Protein AF-A0AAT9HWP4-F1 (afdb_monomer_lite)

Organism: NCBI:txid3074435

Sequence (97 aa):
MLPLPDGTSGAAARTAGAARATGRWLHFVSAKDGLPPGSTRTVAERLTELPDTVDVLLLDHLRSTWRGTGPPSADGPCSPARAAPNSPSPTAPTCCA

Structure (mmCIF, N/CA/C/O backbone):
data_AF-A0AAT9HWP4-F1
#
_entry.id   AF-A0AAT9HWP4-F1
#
loop_
_atom_site.group_PDB
_atom_site.id
_atom_site.type_symbol
_atom_site.label_atom_id
_atom_site.label_alt_id
_atom_site.label_comp_id
_atom_site.label_asym_id
_atom_site.label_entity_id
_atom_site.label_seq_id
_atom_site.pdbx_PDB_ins_code
_atom_site.Cartn_x
_atom_site.Cartn_y
_atom_site.Cartn_z
_atom_site.occupancy
_atom_site.B_iso_or_equiv
_atom_site.auth_seq_id
_atom_site.auth_comp_id
_atom_site.auth_asym_id
_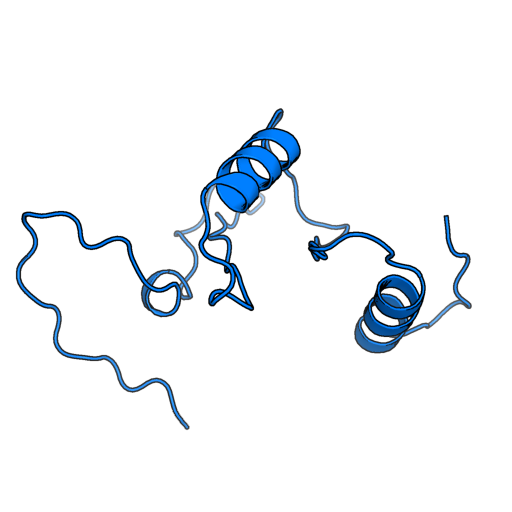atom_site.auth_atom_id
_atom_site.pdbx_PDB_model_num
ATOM 1 N N . MET A 1 1 ? 6.097 -14.913 -2.799 1.00 67.56 1 MET A N 1
ATOM 2 C CA . MET A 1 1 ? 6.455 -14.225 -4.057 1.00 67.56 1 MET A CA 1
ATOM 3 C C . MET A 1 1 ? 5.542 -14.753 -5.157 1.00 67.56 1 MET A C 1
ATOM 5 O O . MET A 1 1 ? 5.297 -15.953 -5.157 1.00 67.56 1 MET A O 1
ATOM 9 N N . LEU A 1 2 ? 4.989 -13.890 -6.015 1.00 82.06 2 LEU A N 1
ATOM 10 C CA . LEU A 1 2 ? 4.152 -14.292 -7.152 1.00 82.06 2 LEU A CA 1
ATOM 11 C C . LEU A 1 2 ? 4.986 -14.145 -8.434 1.00 82.06 2 LEU A C 1
ATOM 13 O O . LEU A 1 2 ? 5.328 -13.011 -8.767 1.00 82.06 2 LEU A O 1
ATOM 17 N N . PRO A 1 3 ? 5.366 -15.239 -9.114 1.00 88.50 3 PRO A N 1
ATOM 18 C CA . PRO A 1 3 ? 6.045 -15.136 -10.399 1.00 88.50 3 PRO A CA 1
ATOM 19 C C . PRO A 1 3 ? 5.079 -14.569 -11.442 1.00 88.50 3 PRO A C 1
ATOM 21 O O . PRO A 1 3 ? 3.917 -14.972 -11.505 1.00 88.50 3 PRO A O 1
ATOM 24 N N . LEU A 1 4 ? 5.566 -13.630 -12.246 1.00 89.12 4 LEU A N 1
ATOM 25 C CA . LEU A 1 4 ? 4.820 -13.024 -13.343 1.00 89.12 4 LEU A CA 1
ATOM 26 C C . LEU A 1 4 ? 5.578 -13.282 -14.650 1.00 89.12 4 LEU A C 1
ATOM 28 O O . LEU A 1 4 ? 6.809 -13.228 -14.630 1.00 89.12 4 LEU A O 1
ATOM 32 N N . PRO A 1 5 ? 4.882 -13.559 -15.766 1.00 92.00 5 PRO A N 1
ATOM 33 C CA . PRO A 1 5 ? 5.519 -13.671 -17.073 1.00 92.00 5 PRO A CA 1
ATOM 34 C C . PRO A 1 5 ? 6.283 -12.399 -17.454 1.00 92.00 5 PRO A C 1
ATOM 36 O O . PRO A 1 5 ? 5.876 -11.287 -17.093 1.00 92.00 5 PRO A O 1
ATOM 39 N N . ASP A 1 6 ? 7.349 -12.551 -18.236 1.00 92.19 6 ASP A N 1
ATOM 40 C CA . ASP A 1 6 ? 8.077 -11.409 -18.785 1.00 92.19 6 ASP A CA 1
ATOM 41 C C . ASP A 1 6 ? 7.150 -10.514 -19.619 1.00 92.19 6 ASP A C 1
ATOM 43 O O . ASP A 1 6 ? 6.246 -10.980 -20.314 1.00 92.19 6 ASP A O 1
ATOM 47 N N . GLY A 1 7 ? 7.350 -9.199 -19.519 1.00 90.44 7 GLY A N 1
ATOM 48 C CA . GLY A 1 7 ? 6.501 -8.214 -20.193 1.00 90.44 7 GLY A CA 1
ATOM 49 C C . GLY A 1 7 ? 5.152 -7.948 -19.512 1.00 90.44 7 GLY A C 1
ATOM 50 O O . GLY A 1 7 ? 4.368 -7.150 -20.026 1.00 90.44 7 GLY A O 1
ATOM 51 N N . THR A 1 8 ? 4.877 -8.549 -18.346 1.00 91.94 8 THR A N 1
ATOM 52 C CA . THR A 1 8 ? 3.684 -8.210 -17.553 1.00 91.94 8 THR A CA 1
ATOM 53 C C . THR A 1 8 ? 3.671 -6.716 -17.228 1.00 91.94 8 THR A C 1
ATOM 55 O O . THR A 1 8 ? 4.613 -6.173 -16.647 1.00 91.94 8 THR A O 1
ATOM 58 N N . SER A 1 9 ? 2.581 -6.037 -17.590 1.00 93.81 9 SER A N 1
ATOM 59 C CA . SER A 1 9 ? 2.434 -4.606 -17.332 1.00 93.81 9 SER A CA 1
ATOM 60 C C . SER A 1 9 ? 2.338 -4.313 -15.833 1.00 93.81 9 SER A C 1
ATOM 62 O O . SER A 1 9 ? 1.870 -5.135 -15.043 1.00 93.81 9 SER A O 1
ATOM 64 N N . GLY A 1 10 ? 2.714 -3.097 -15.426 1.00 90.81 10 GLY A N 1
ATOM 65 C CA . GLY A 1 10 ? 2.595 -2.682 -14.025 1.00 90.81 10 GLY A CA 1
ATOM 66 C C . GLY A 1 10 ? 1.157 -2.760 -13.496 1.00 90.81 10 GLY A C 1
ATOM 67 O O . GLY A 1 10 ? 0.952 -3.115 -12.340 1.00 90.81 10 GLY A O 1
ATOM 68 N N . ALA A 1 11 ? 0.156 -2.487 -14.338 1.00 93.12 11 ALA A N 1
ATOM 69 C CA . ALA A 1 11 ? -1.250 -2.631 -13.965 1.00 93.12 11 ALA A CA 1
ATOM 70 C C . ALA A 1 11 ? -1.615 -4.099 -13.702 1.00 93.12 11 ALA A C 1
ATOM 72 O O . ALA A 1 11 ? -2.138 -4.411 -12.636 1.00 93.12 11 ALA A O 1
ATOM 73 N N . ALA A 1 12 ? -1.255 -5.005 -14.617 1.00 94.50 12 ALA A N 1
ATOM 74 C CA . ALA A 1 12 ? -1.511 -6.434 -14.456 1.00 94.50 12 ALA A CA 1
ATOM 75 C C . ALA A 1 12 ? -0.793 -7.010 -13.224 1.00 94.50 12 ALA A C 1
ATOM 77 O O . ALA A 1 12 ? -1.386 -7.772 -12.462 1.00 94.50 12 ALA A O 1
ATOM 78 N N . ALA A 1 13 ? 0.448 -6.582 -12.973 1.00 93.62 13 ALA A N 1
ATOM 79 C CA . ALA A 1 13 ? 1.199 -6.966 -11.782 1.00 93.62 13 ALA A CA 1
ATOM 80 C C . ALA A 1 13 ? 0.501 -6.517 -10.485 1.00 93.62 13 ALA A C 1
ATOM 82 O O . ALA A 1 13 ? 0.388 -7.300 -9.541 1.00 93.62 13 ALA A O 1
ATOM 83 N N . ARG A 1 14 ? -0.017 -5.278 -10.441 1.00 93.75 14 ARG A N 1
ATOM 84 C CA . ARG A 1 14 ? -0.779 -4.761 -9.292 1.00 93.75 14 ARG A CA 1
ATOM 85 C C . ARG A 1 14 ? -2.080 -5.529 -9.083 1.00 93.75 14 ARG A C 1
ATOM 87 O O . ARG A 1 14 ? -2.362 -5.901 -7.950 1.00 93.75 14 ARG A O 1
ATOM 94 N N . THR A 1 15 ? -2.835 -5.810 -10.145 1.00 95.25 15 THR A N 1
ATOM 95 C CA . THR A 1 15 ? -4.076 -6.598 -10.064 1.00 95.25 15 THR A CA 1
ATOM 96 C C . THR A 1 15 ?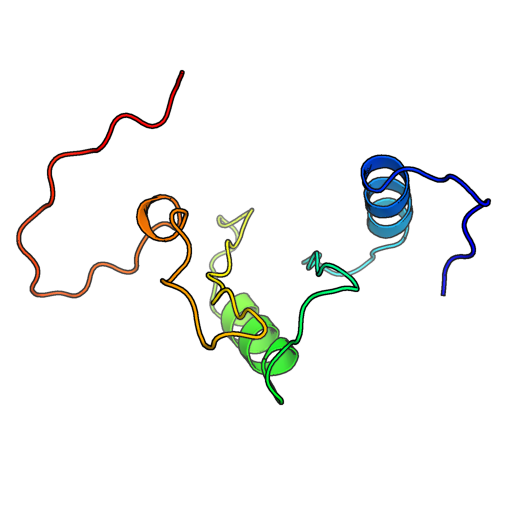 -3.810 -8.009 -9.543 1.00 95.25 15 THR A C 1
ATOM 98 O O . THR A 1 15 ? -4.507 -8.472 -8.643 1.00 95.25 15 THR A O 1
ATOM 101 N N . ALA A 1 16 ? -2.769 -8.675 -10.046 1.00 95.06 16 ALA A N 1
ATOM 102 C CA . ALA A 1 16 ? -2.396 -10.014 -9.600 1.00 95.06 16 ALA A CA 1
ATOM 103 C C . ALA A 1 16 ? -1.937 -10.032 -8.129 1.00 95.06 16 ALA A C 1
ATOM 105 O O . ALA A 1 16 ? -2.281 -10.943 -7.376 1.00 95.06 16 ALA A O 1
ATOM 106 N N . GLY A 1 17 ? -1.204 -8.999 -7.697 1.00 92.75 17 GLY A N 1
ATOM 107 C CA . GLY A 1 17 ? -0.842 -8.806 -6.293 1.00 92.75 17 GLY A CA 1
ATOM 108 C C . GLY A 1 17 ? -2.060 -8.562 -5.398 1.00 92.75 17 GLY A C 1
ATOM 109 O O . GLY A 1 17 ? -2.181 -9.194 -4.350 1.00 92.75 17 GLY A O 1
ATOM 110 N N . ALA A 1 18 ? -2.987 -7.707 -5.837 1.00 93.94 18 ALA A N 1
ATOM 111 C CA . ALA A 1 18 ? -4.213 -7.390 -5.109 1.00 93.94 18 ALA A CA 1
ATOM 112 C C . ALA A 1 18 ? -5.107 -8.621 -4.917 1.00 93.94 18 ALA A C 1
ATOM 114 O O . ALA A 1 18 ? -5.589 -8.851 -3.814 1.00 93.94 18 ALA A O 1
ATOM 115 N N . ALA A 1 19 ? -5.243 -9.467 -5.942 1.00 95.06 19 ALA A N 1
ATOM 116 C CA . ALA A 1 19 ? -6.012 -10.710 -5.860 1.00 95.06 19 ALA A CA 1
ATOM 117 C C . ALA A 1 19 ? -5.469 -11.708 -4.817 1.00 95.06 19 ALA A C 1
ATOM 119 O O . ALA A 1 19 ? -6.198 -12.586 -4.362 1.00 95.06 19 ALA A O 1
ATOM 120 N N . ARG A 1 20 ? -4.189 -11.596 -4.437 1.00 93.00 20 ARG A N 1
ATOM 121 C CA . ARG A 1 20 ? -3.555 -12.456 -3.426 1.00 93.00 20 ARG A CA 1
ATOM 122 C C . ARG A 1 20 ? -3.513 -11.820 -2.032 1.00 93.00 20 ARG A C 1
ATOM 124 O O . ARG A 1 20 ? -3.186 -12.509 -1.067 1.00 93.00 20 ARG A O 1
ATOM 131 N N . ALA A 1 21 ? -3.789 -10.526 -1.914 1.00 94.38 21 ALA A N 1
ATOM 132 C CA . ALA A 1 21 ? -3.737 -9.825 -0.641 1.00 94.38 21 ALA A CA 1
ATOM 133 C C . ALA A 1 21 ? -4.901 -10.255 0.263 1.00 94.38 21 ALA A C 1
ATOM 135 O O . ALA A 1 21 ? -6.050 -10.288 -0.158 1.00 94.38 21 ALA A O 1
ATOM 136 N N . THR A 1 22 ? -4.595 -10.578 1.519 1.00 94.88 22 THR A N 1
ATOM 137 C CA . THR A 1 22 ? -5.584 -11.032 2.516 1.00 94.88 22 THR A CA 1
ATOM 138 C C . THR A 1 22 ? -5.722 -10.065 3.691 1.00 94.88 22 THR A C 1
ATOM 140 O O . THR A 1 22 ? -6.495 -10.314 4.611 1.00 94.88 22 THR A O 1
ATOM 143 N N . GLY A 1 23 ? -4.921 -8.997 3.715 1.00 92.12 23 GLY A N 1
ATOM 144 C CA . GLY A 1 23 ? -4.975 -7.983 4.762 1.00 92.12 23 GLY A CA 1
ATOM 145 C C . GLY A 1 23 ? -6.167 -7.048 4.579 1.00 92.12 23 GLY A C 1
ATOM 146 O O . GLY A 1 23 ? -6.637 -6.849 3.464 1.00 92.12 23 GLY A O 1
ATOM 147 N N . ARG A 1 24 ? -6.605 -6.416 5.675 1.00 92.75 24 ARG A N 1
ATOM 148 C CA . ARG A 1 24 ? -7.611 -5.336 5.639 1.00 92.75 24 ARG A CA 1
ATOM 149 C C . ARG A 1 24 ? -7.167 -4.159 4.762 1.00 92.75 24 ARG A C 1
ATOM 151 O O . ARG A 1 24 ? -7.998 -3.487 4.172 1.00 92.75 24 ARG A O 1
ATOM 158 N N . TRP A 1 25 ? -5.857 -3.940 4.672 1.00 94.12 25 TRP A N 1
ATOM 159 C CA . TRP A 1 25 ? -5.241 -2.874 3.892 1.00 94.12 25 TRP A CA 1
ATOM 160 C C . TRP A 1 25 ? -4.232 -3.444 2.898 1.00 94.12 25 TRP A C 1
ATOM 162 O O . TRP A 1 25 ? -3.504 -4.390 3.214 1.00 94.12 25 TRP A O 1
ATOM 172 N N . LEU A 1 26 ? -4.150 -2.826 1.718 1.00 94.69 26 LEU A N 1
ATOM 173 C CA . LEU A 1 26 ? -3.177 -3.143 0.675 1.00 94.69 26 LEU A CA 1
ATOM 174 C C . LEU A 1 26 ? -2.330 -1.906 0.364 1.00 94.69 26 LEU A C 1
ATOM 176 O O . LEU A 1 26 ? -2.849 -0.885 -0.077 1.00 94.69 26 LEU A O 1
ATOM 180 N N . HIS A 1 27 ? -1.017 -2.008 0.576 1.00 93.38 27 HIS A N 1
ATOM 181 C CA . HIS A 1 27 ? -0.065 -0.931 0.304 1.00 93.38 27 HIS A CA 1
ATOM 182 C C . HIS A 1 27 ? 0.663 -1.184 -1.022 1.00 93.38 27 HIS A C 1
ATOM 184 O O . HIS A 1 27 ? 1.350 -2.195 -1.179 1.00 93.38 27 HIS A O 1
ATOM 190 N N . PHE A 1 28 ? 0.525 -0.258 -1.972 1.00 92.25 28 PHE A N 1
ATOM 191 C CA . PHE A 1 28 ? 1.252 -0.291 -3.239 1.00 92.25 28 PHE A CA 1
ATOM 192 C C . PHE A 1 28 ? 2.550 0.510 -3.136 1.00 92.25 28 PHE A C 1
ATOM 194 O O . PHE A 1 28 ? 2.518 1.705 -2.866 1.00 92.25 28 PHE A O 1
ATOM 201 N N . VAL A 1 29 ? 3.680 -0.144 -3.412 1.00 91.06 29 VAL A N 1
ATOM 202 C CA . VAL A 1 29 ? 5.013 0.475 -3.421 1.00 91.06 29 VAL A CA 1
ATOM 203 C C . VAL A 1 29 ? 5.691 0.142 -4.744 1.00 91.06 29 VAL A C 1
ATOM 205 O O . VAL A 1 29 ? 5.696 -1.015 -5.172 1.00 91.06 29 VAL A O 1
ATOM 208 N N . SER A 1 30 ? 6.247 1.147 -5.419 1.00 88.75 30 SER A N 1
ATOM 209 C CA . SER A 1 30 ? 7.055 0.916 -6.617 1.00 88.75 30 SER A CA 1
ATOM 210 C C . SER A 1 30 ? 8.351 0.206 -6.237 1.00 88.75 30 SER A C 1
ATOM 212 O O . SER A 1 30 ? 9.030 0.604 -5.296 1.00 88.75 30 SER A O 1
ATOM 214 N N . ALA A 1 31 ? 8.765 -0.788 -7.023 1.00 86.56 31 ALA A N 1
ATOM 215 C CA . ALA A 1 31 ? 10.042 -1.476 -6.813 1.00 86.56 31 ALA A CA 1
ATOM 216 C C . ALA A 1 31 ? 11.273 -0.560 -6.977 1.00 86.56 31 ALA A C 1
ATOM 218 O O . ALA A 1 31 ? 12.381 -0.950 -6.621 1.00 86.56 31 ALA A O 1
ATOM 219 N N . LYS A 1 32 ? 11.088 0.635 -7.550 1.00 86.62 32 LYS A N 1
ATOM 220 C CA . LYS A 1 32 ? 12.142 1.641 -7.722 1.00 86.62 32 LYS A CA 1
ATOM 221 C C . LYS A 1 32 ? 12.207 2.643 -6.568 1.00 86.62 32 LYS A C 1
ATOM 223 O O . LYS A 1 32 ? 13.160 3.416 -6.522 1.00 86.62 32 LYS A O 1
ATOM 228 N N . ASP A 1 33 ? 11.223 2.637 -5.671 1.00 88.12 33 ASP A N 1
ATOM 229 C CA . ASP A 1 33 ? 11.142 3.614 -4.591 1.00 88.12 33 ASP A CA 1
ATOM 230 C C . ASP A 1 33 ? 11.831 3.087 -3.332 1.00 88.12 33 ASP A C 1
ATOM 232 O O . ASP A 1 33 ? 11.734 1.911 -2.973 1.00 88.12 33 ASP A O 1
ATOM 236 N N . GLY A 1 34 ? 12.534 3.988 -2.650 1.00 88.25 34 GLY A N 1
ATOM 237 C CA . GLY A 1 34 ? 13.134 3.718 -1.352 1.00 88.25 34 GLY A CA 1
ATOM 238 C C . GLY A 1 34 ? 12.161 4.049 -0.229 1.00 88.25 34 GLY A C 1
ATOM 239 O O . GLY A 1 34 ? 11.642 5.161 -0.159 1.00 88.25 34 GLY A O 1
ATOM 240 N N . LEU A 1 35 ? 11.962 3.104 0.686 1.00 89.56 35 LEU A N 1
ATOM 241 C CA . LEU A 1 35 ? 11.222 3.330 1.919 1.00 89.56 35 LEU A CA 1
ATOM 242 C C . LEU A 1 35 ? 12.196 3.582 3.078 1.00 89.56 35 LEU A C 1
ATOM 244 O O . LEU A 1 35 ? 13.079 2.751 3.312 1.00 89.56 35 LEU A O 1
ATOM 248 N N . PRO A 1 36 ? 12.049 4.687 3.836 1.00 88.12 36 PRO A N 1
ATOM 249 C CA . PRO A 1 36 ? 12.840 4.902 5.039 1.00 88.12 36 PRO A CA 1
ATOM 250 C C . PRO A 1 36 ? 12.671 3.744 6.035 1.00 88.12 36 PRO A C 1
ATOM 252 O O . PRO A 1 36 ? 11.579 3.162 6.115 1.00 88.12 36 PRO A O 1
ATOM 255 N N . PRO A 1 37 ? 13.701 3.415 6.831 1.00 92.50 37 PRO A N 1
ATOM 256 C CA . PRO A 1 37 ? 13.581 2.412 7.883 1.00 92.50 37 PRO A CA 1
ATOM 257 C C . PRO A 1 37 ? 12.393 2.705 8.807 1.00 92.50 37 PRO A C 1
ATOM 259 O O . PRO A 1 37 ? 12.178 3.842 9.217 1.00 92.50 37 PRO A O 1
ATOM 262 N N . GLY A 1 38 ? 11.599 1.679 9.118 1.00 92.44 38 GLY A N 1
ATOM 263 C CA . GLY A 1 38 ? 10.425 1.805 9.989 1.00 92.44 38 GLY A CA 1
ATOM 264 C C . GLY A 1 38 ? 9.159 2.356 9.322 1.00 92.44 38 GLY A C 1
ATOM 265 O O . GLY A 1 38 ? 8.089 2.225 9.906 1.00 92.44 38 GLY A O 1
ATOM 266 N N . SER A 1 39 ? 9.227 2.872 8.092 1.00 90.81 39 SER A N 1
ATOM 267 C CA . SER A 1 39 ? 8.067 3.448 7.385 1.00 90.81 39 SER A CA 1
ATOM 268 C C . SER A 1 39 ? 6.862 2.504 7.307 1.00 90.81 39 SER A C 1
ATOM 270 O O . SER A 1 39 ? 5.758 2.897 7.669 1.00 90.81 39 SER A O 1
ATOM 272 N N . THR A 1 40 ? 7.059 1.240 6.922 1.00 91.44 40 THR A N 1
ATOM 273 C CA . THR A 1 40 ? 5.972 0.246 6.857 1.00 91.44 40 THR A CA 1
ATOM 274 C C . THR A 1 40 ? 5.302 0.036 8.213 1.00 91.44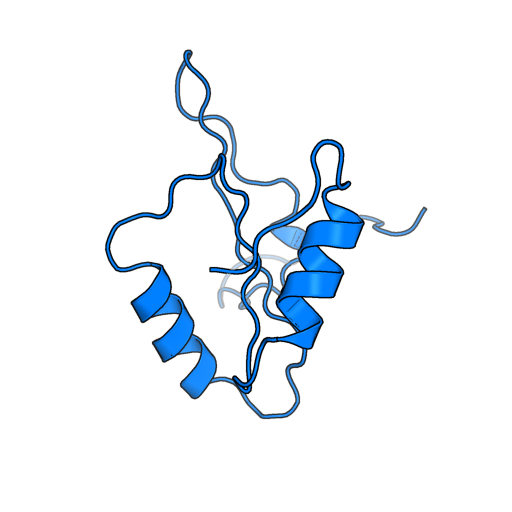 40 THR A C 1
ATOM 276 O O . THR A 1 40 ? 4.083 -0.101 8.283 1.00 91.44 40 THR A O 1
ATOM 279 N N . ARG A 1 41 ? 6.087 0.043 9.299 1.00 93.19 41 ARG A N 1
ATOM 280 C CA . ARG A 1 41 ? 5.564 -0.076 10.663 1.00 93.19 41 ARG A CA 1
ATOM 281 C C . ARG A 1 41 ? 4.757 1.161 11.036 1.00 93.19 41 ARG A C 1
ATOM 283 O O . ARG A 1 41 ? 3.632 1.017 11.496 1.00 93.19 41 ARG A O 1
ATOM 290 N N . THR A 1 42 ? 5.299 2.350 10.785 1.00 94.19 42 THR A N 1
ATOM 291 C CA . THR A 1 42 ? 4.599 3.611 11.040 1.00 94.19 42 THR A CA 1
ATOM 292 C C . THR A 1 42 ? 3.274 3.662 10.287 1.00 94.19 42 THR A C 1
ATOM 294 O O . THR A 1 42 ? 2.256 3.979 10.885 1.00 94.19 42 THR A O 1
ATOM 297 N N . VAL A 1 43 ? 3.240 3.287 9.004 1.00 93.50 43 VAL A N 1
ATOM 298 C CA . VAL A 1 43 ? 1.988 3.227 8.233 1.00 93.50 43 VAL A CA 1
ATOM 299 C C . VAL A 1 43 ? 1.003 2.247 8.871 1.00 93.50 43 VAL A C 1
ATOM 301 O O . VAL A 1 43 ? -0.148 2.613 9.082 1.00 93.50 43 VAL A O 1
ATOM 304 N N . ALA A 1 44 ? 1.442 1.039 9.232 1.00 93.62 44 ALA A N 1
ATOM 305 C CA . ALA A 1 44 ? 0.574 0.051 9.872 1.00 93.62 44 ALA A CA 1
ATOM 306 C C . ALA A 1 44 ? -0.015 0.556 11.198 1.00 93.62 44 ALA A C 1
ATOM 308 O O . ALA A 1 44 ? -1.212 0.401 11.419 1.00 93.62 44 ALA A O 1
ATOM 309 N N . GLU A 1 45 ? 0.793 1.198 12.045 1.00 95.06 45 GLU A N 1
ATOM 310 C CA . GLU A 1 45 ? 0.333 1.803 13.301 1.00 95.06 45 GLU A CA 1
ATOM 311 C C . GLU A 1 45 ? -0.715 2.891 13.023 1.00 95.06 45 GLU A C 1
ATOM 313 O O . GLU A 1 45 ? -1.804 2.851 13.591 1.00 95.06 45 GLU A O 1
ATOM 318 N N . ARG A 1 46 ? -0.476 3.788 12.058 1.00 93.44 46 ARG A N 1
ATOM 319 C CA . ARG A 1 46 ? -1.457 4.824 11.689 1.00 93.44 46 ARG A CA 1
ATOM 320 C C . ARG A 1 46 ? -2.763 4.248 11.151 1.00 93.44 46 ARG A C 1
ATOM 322 O O . ARG A 1 46 ? -3.819 4.775 11.474 1.00 93.44 46 ARG A O 1
ATOM 329 N N . LEU A 1 47 ? -2.716 3.158 10.385 1.00 94.62 47 LEU A N 1
ATOM 330 C CA . LEU A 1 47 ? -3.916 2.483 9.879 1.00 94.62 47 LEU A CA 1
ATOM 331 C C . LEU A 1 47 ? -4.796 1.893 10.997 1.00 94.62 47 LEU A C 1
ATOM 333 O O . LEU A 1 47 ? -5.991 1.700 10.775 1.00 94.62 47 LEU A O 1
ATOM 337 N N . THR A 1 48 ? -4.244 1.610 12.185 1.00 93.06 48 THR A N 1
ATOM 338 C CA . THR A 1 48 ? -5.045 1.151 13.340 1.00 93.06 48 THR A CA 1
ATOM 339 C C . THR A 1 48 ? -5.850 2.266 14.000 1.00 93.06 48 THR A C 1
ATOM 341 O O . THR A 1 48 ? -6.863 1.992 14.635 1.00 93.06 48 THR A O 1
ATOM 344 N N . GLU A 1 49 ? -5.426 3.515 13.820 1.00 94.38 49 GLU A N 1
ATOM 345 C CA . GLU A 1 49 ? -6.085 4.699 14.376 1.00 94.38 49 GLU A CA 1
ATOM 346 C C . GLU A 1 49 ? -7.170 5.258 13.440 1.00 94.38 49 GLU A C 1
ATOM 348 O O . GLU A 1 49 ? -7.934 6.138 13.838 1.00 94.38 49 GLU A O 1
ATOM 353 N N . LEU A 1 50 ? -7.233 4.787 12.188 1.00 93.19 50 LEU A N 1
ATOM 354 C CA . LEU A 1 50 ? -8.199 5.276 11.207 1.00 93.19 50 LEU A CA 1
ATOM 355 C C . LEU A 1 50 ? -9.593 4.674 11.435 1.00 93.19 50 LEU A C 1
ATOM 357 O O . LEU A 1 50 ? -9.705 3.465 11.664 1.00 93.19 50 LEU A O 1
ATOM 361 N N . PRO A 1 51 ? -10.662 5.482 11.301 1.00 91.69 51 PRO A N 1
ATOM 362 C CA . PRO A 1 51 ? -12.022 4.967 11.346 1.00 91.69 51 PRO A CA 1
ATOM 363 C C . PRO A 1 51 ? -12.300 4.064 10.137 1.00 91.69 51 PRO A C 1
ATOM 365 O O . PRO A 1 51 ? -11.704 4.226 9.072 1.00 91.69 51 PRO A O 1
ATOM 368 N N . ASP A 1 52 ? -13.259 3.148 10.282 1.00 90.31 52 ASP A N 1
ATOM 369 C CA . ASP A 1 52 ? -13.665 2.209 9.222 1.00 90.31 52 ASP A CA 1
ATOM 370 C C . ASP A 1 52 ? -14.249 2.885 7.970 1.00 90.31 52 ASP A C 1
ATOM 372 O O . ASP A 1 52 ? -14.433 2.233 6.951 1.00 90.31 52 ASP A O 1
ATOM 376 N N . THR A 1 53 ? -14.532 4.187 8.030 1.00 93.75 53 THR A N 1
ATOM 377 C CA . THR A 1 53 ? -15.030 4.984 6.901 1.00 93.75 53 THR A CA 1
ATOM 378 C C . THR A 1 53 ? -13.936 5.421 5.930 1.00 93.75 53 THR A C 1
ATOM 380 O O . THR A 1 53 ? -14.239 6.080 4.940 1.00 93.75 53 THR A O 1
ATOM 383 N N . VAL A 1 54 ? -12.661 5.174 6.242 1.00 92.75 54 VAL A N 1
ATOM 384 C CA . VAL A 1 54 ? -11.555 5.501 5.338 1.00 92.75 54 VAL A CA 1
ATOM 385 C C . VAL A 1 54 ? -11.271 4.295 4.459 1.00 92.75 54 VAL A C 1
ATOM 387 O O . VAL A 1 54 ? -10.881 3.248 4.960 1.00 92.75 54 VAL A O 1
ATOM 390 N N . ASP A 1 55 ? -11.395 4.471 3.147 1.00 91.62 55 ASP A N 1
ATOM 391 C CA . ASP A 1 55 ? -11.100 3.407 2.180 1.00 91.62 55 ASP A CA 1
ATOM 392 C C . ASP A 1 55 ? -9.682 3.509 1.603 1.00 91.62 55 ASP A C 1
ATOM 394 O O . ASP A 1 55 ? -9.073 2.511 1.217 1.00 91.62 55 ASP A O 1
ATOM 398 N N . VAL A 1 56 ? -9.134 4.727 1.526 1.00 92.44 56 VAL A N 1
ATOM 399 C CA . VAL A 1 56 ? -7.866 5.008 0.840 1.00 92.44 56 VAL A CA 1
ATOM 400 C C . VAL A 1 56 ? -7.004 5.950 1.673 1.00 92.44 56 VAL A C 1
ATOM 402 O O . VAL A 1 56 ? -7.443 7.027 2.073 1.00 92.44 56 VAL A O 1
ATOM 405 N N . LEU A 1 57 ? -5.745 5.561 1.884 1.00 91.38 57 LEU A N 1
ATOM 406 C CA . LEU A 1 57 ? -4.707 6.400 2.478 1.00 91.38 57 LEU A CA 1
ATOM 407 C C . LEU A 1 57 ? -3.666 6.755 1.411 1.00 91.38 57 LEU A C 1
ATOM 409 O O . LEU A 1 57 ? -2.998 5.868 0.879 1.00 91.38 57 LEU A O 1
ATOM 413 N N . LEU A 1 58 ? -3.502 8.049 1.132 1.00 90.31 58 LEU A N 1
ATOM 414 C CA . LEU A 1 58 ? -2.465 8.551 0.233 1.00 90.31 58 LEU A CA 1
ATOM 415 C C . LEU A 1 58 ? -1.220 8.951 1.032 1.00 90.31 58 LEU A C 1
ATOM 417 O O . LEU A 1 58 ? -1.289 9.803 1.921 1.00 90.31 58 LEU A O 1
ATOM 421 N N . LEU A 1 59 ? -0.080 8.346 0.696 1.00 87.44 59 LEU A N 1
ATOM 422 C CA . LEU A 1 59 ? 1.216 8.693 1.271 1.00 87.44 59 LEU A CA 1
ATOM 423 C C . LEU A 1 59 ? 1.915 9.720 0.384 1.00 87.44 59 LEU A C 1
ATOM 425 O O . LEU A 1 59 ? 2.028 9.532 -0.827 1.00 87.44 59 LEU A O 1
ATOM 429 N N . ASP A 1 60 ? 2.402 10.790 1.004 1.00 86.19 60 ASP A N 1
ATOM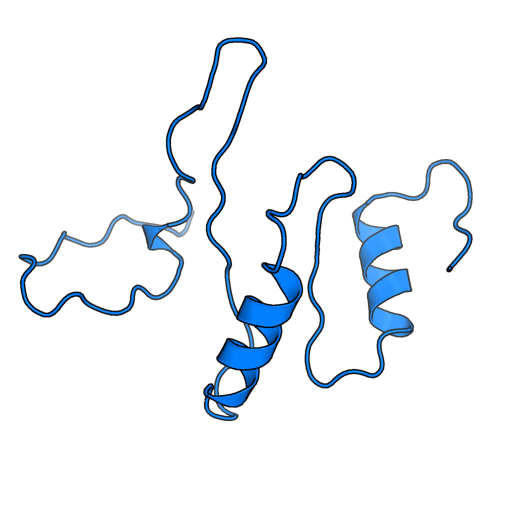 430 C CA . ASP A 1 60 ? 3.283 11.734 0.325 1.00 86.19 60 ASP A CA 1
ATOM 431 C C . ASP A 1 60 ? 4.665 11.100 0.088 1.00 86.19 60 ASP A C 1
ATOM 433 O O . ASP A 1 60 ? 5.078 10.173 0.792 1.00 86.19 60 ASP A O 1
ATOM 437 N N . HIS A 1 61 ? 5.387 11.603 -0.909 1.00 83.25 61 HIS A N 1
ATOM 438 C CA . HIS A 1 61 ? 6.720 11.136 -1.250 1.00 83.25 61 HIS A CA 1
ATOM 439 C C . HIS A 1 61 ? 7.650 12.300 -1.587 1.00 83.25 61 HIS A C 1
ATOM 441 O O . HIS A 1 61 ? 7.263 13.325 -2.149 1.00 83.25 61 HIS A O 1
ATOM 447 N N . LEU A 1 62 ? 8.928 12.106 -1.277 1.00 84.44 62 LEU A N 1
ATOM 448 C CA . LEU A 1 62 ? 9.992 12.980 -1.744 1.00 84.44 62 LEU A CA 1
ATOM 449 C C . LEU A 1 62 ? 10.613 12.361 -2.986 1.00 84.44 62 LEU A C 1
ATOM 451 O O . LEU A 1 62 ? 10.988 11.189 -2.990 1.00 84.44 62 LEU A O 1
ATOM 455 N N . ARG A 1 63 ? 10.765 13.161 -4.039 1.00 79.44 63 ARG A N 1
ATOM 456 C CA . ARG A 1 63 ? 11.505 12.735 -5.225 1.00 79.44 63 ARG A CA 1
ATOM 457 C C . ARG A 1 63 ? 12.976 13.032 -5.008 1.00 79.44 63 ARG A C 1
ATOM 459 O O . ARG A 1 63 ? 13.334 14.176 -4.762 1.00 79.44 63 ARG A O 1
ATOM 466 N N . SER A 1 64 ? 13.840 12.037 -5.133 1.00 75.19 64 SER A N 1
ATOM 467 C CA . SER A 1 64 ? 15.285 12.246 -5.196 1.00 75.19 64 SER A CA 1
ATOM 468 C C . SER A 1 64 ? 15.785 11.961 -6.608 1.00 75.19 64 SER A C 1
ATOM 470 O O . SER A 1 64 ? 15.297 11.077 -7.309 1.00 75.19 64 SER A O 1
ATOM 472 N N . THR A 1 65 ? 16.747 12.758 -7.057 1.00 73.44 65 THR A N 1
ATOM 473 C CA . THR A 1 65 ? 17.457 12.545 -8.318 1.00 73.44 65 THR A CA 1
ATOM 474 C C . THR A 1 65 ? 18.948 12.470 -8.027 1.00 73.44 65 THR A C 1
ATOM 476 O O . THR A 1 65 ? 19.402 12.857 -6.951 1.00 73.44 65 THR A O 1
ATOM 479 N N . TRP A 1 66 ? 19.746 12.032 -8.999 1.00 69.75 66 TRP A N 1
ATOM 480 C CA . TRP A 1 66 ? 21.201 11.996 -8.833 1.00 69.75 66 TRP A CA 1
ATOM 481 C C . TRP A 1 66 ? 21.825 13.380 -8.553 1.00 69.75 66 TRP A C 1
ATOM 483 O O . TRP A 1 66 ? 22.935 13.453 -8.039 1.00 69.75 66 TRP A O 1
ATOM 493 N N . ARG A 1 67 ? 21.113 14.479 -8.858 1.00 72.25 67 ARG A N 1
ATOM 494 C CA . ARG A 1 67 ? 21.542 15.861 -8.578 1.00 72.25 67 ARG A CA 1
ATOM 495 C C . ARG A 1 67 ? 21.105 16.379 -7.199 1.00 72.25 67 ARG A C 1
ATOM 497 O O . ARG A 1 67 ? 21.359 17.539 -6.895 1.00 72.25 67 ARG A O 1
ATOM 504 N N . GLY A 1 68 ? 20.451 15.550 -6.384 1.00 73.81 68 GLY A N 1
ATOM 505 C CA . GLY A 1 68 ? 19.953 15.907 -5.056 1.00 73.81 68 GLY A CA 1
ATOM 506 C C . GLY A 1 68 ? 18.454 15.659 -4.878 1.00 73.81 68 GLY A C 1
ATOM 507 O O . GLY A 1 68 ? 17.774 15.104 -5.749 1.00 73.81 68 GLY A O 1
ATOM 508 N N . THR A 1 69 ? 17.938 16.066 -3.719 1.00 71.44 69 THR A N 1
ATOM 509 C CA . THR A 1 69 ? 16.517 15.954 -3.370 1.00 71.44 69 THR A CA 1
ATOM 510 C C . THR A 1 69 ? 15.706 16.984 -4.153 1.00 71.44 69 THR A C 1
ATOM 512 O O . THR A 1 69 ? 15.985 18.180 -4.105 1.00 71.44 69 THR A O 1
ATOM 515 N N . GLY A 1 70 ? 14.723 16.508 -4.908 1.00 67.00 70 GLY A N 1
ATOM 516 C CA . GLY A 1 70 ? 13.744 17.326 -5.609 1.00 67.00 70 GLY A CA 1
ATOM 517 C C . GLY A 1 70 ? 12.639 17.837 -4.676 1.00 67.00 70 GLY A C 1
ATOM 518 O O . GLY A 1 70 ? 12.591 17.472 -3.500 1.00 67.00 70 GLY A O 1
ATOM 519 N N . PRO A 1 71 ? 11.741 18.692 -5.191 1.00 67.56 71 PRO A N 1
ATOM 520 C CA . PRO A 1 71 ? 10.633 19.218 -4.406 1.00 67.56 71 PRO A CA 1
ATOM 521 C C . PRO A 1 71 ? 9.693 18.089 -3.932 1.00 67.56 71 PRO A C 1
ATOM 523 O O . PRO A 1 71 ? 9.651 17.030 -4.577 1.00 67.56 71 PRO A O 1
ATOM 526 N N . PRO A 1 72 ? 8.928 18.319 -2.845 1.00 68.25 72 PRO A N 1
ATOM 527 C CA . PRO A 1 72 ? 7.860 17.420 -2.398 1.00 68.25 72 PRO A CA 1
ATOM 528 C C . PRO A 1 72 ? 6.879 17.072 -3.521 1.00 68.25 72 PRO A C 1
ATOM 530 O O . PRO A 1 72 ? 6.826 17.768 -4.544 1.00 68.25 72 PRO A O 1
ATOM 533 N N . SER A 1 73 ? 6.104 15.999 -3.343 1.00 66.38 73 SER A N 1
ATOM 534 C CA . SER A 1 73 ? 5.097 15.634 -4.338 1.00 66.38 73 SER A CA 1
ATOM 535 C C . SER A 1 73 ? 4.101 16.772 -4.566 1.00 66.38 73 SER A C 1
ATOM 537 O O . SER A 1 73 ? 3.669 17.453 -3.635 1.00 66.38 73 SER A O 1
ATOM 539 N N . ALA A 1 74 ? 3.688 16.937 -5.823 1.00 67.12 74 ALA A N 1
ATOM 540 C CA . ALA A 1 74 ? 2.596 17.835 -6.183 1.00 67.12 74 ALA A CA 1
ATOM 541 C C . ALA A 1 74 ? 1.230 17.316 -5.702 1.00 67.12 74 ALA A C 1
ATOM 543 O O . ALA A 1 74 ? 0.275 18.083 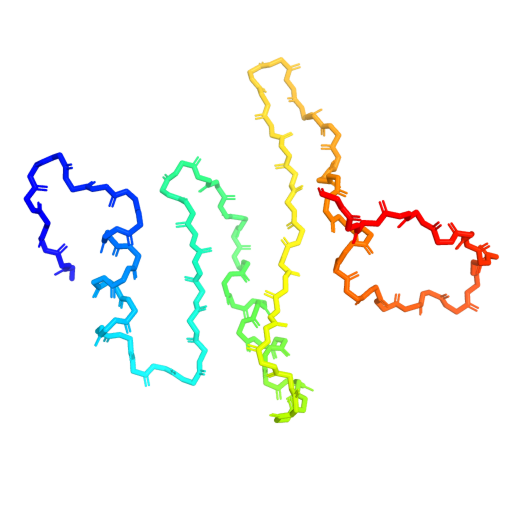-5.688 1.00 67.12 74 ALA A O 1
ATOM 544 N N . ASP A 1 75 ? 1.146 16.047 -5.286 1.00 64.56 75 ASP A N 1
ATOM 545 C CA . ASP A 1 75 ? -0.088 15.400 -4.819 1.00 64.56 75 ASP A CA 1
ATOM 546 C C . ASP A 1 75 ? -0.402 15.686 -3.343 1.00 64.56 75 ASP A C 1
ATOM 548 O O . ASP A 1 75 ? -1.481 15.341 -2.862 1.00 64.56 75 ASP A O 1
ATOM 552 N N . GLY A 1 76 ? 0.511 16.342 -2.616 1.00 59.62 76 GLY A N 1
ATOM 553 C CA . GLY A 1 76 ? 0.309 16.751 -1.222 1.00 59.62 76 GLY A CA 1
ATOM 554 C C . GLY A 1 76 ? -1.031 17.464 -0.949 1.00 59.62 76 GLY A C 1
ATOM 555 O O . GLY A 1 76 ? -1.667 17.136 0.050 1.00 59.62 76 GLY A O 1
ATOM 556 N N . PRO A 1 77 ? -1.522 18.368 -1.826 1.00 59.94 77 PRO A N 1
ATOM 557 C CA . PRO A 1 77 ? -2.833 19.010 -1.691 1.00 59.94 77 PRO A CA 1
ATOM 558 C C . PRO A 1 77 ? -4.038 18.085 -1.941 1.00 59.94 77 PRO A C 1
ATOM 560 O O . PRO A 1 77 ? -5.138 18.420 -1.512 1.00 59.94 77 PRO A O 1
ATOM 563 N N . CYS A 1 78 ? -3.860 16.959 -2.645 1.00 56.91 78 CYS A N 1
ATOM 564 C CA . CYS A 1 78 ? -4.911 15.957 -2.884 1.00 56.91 78 CYS A CA 1
ATOM 565 C C . CYS A 1 78 ? -4.970 14.884 -1.788 1.00 56.91 78 CYS A C 1
ATOM 567 O O . CYS A 1 78 ? -5.961 14.161 -1.689 1.00 56.91 78 CYS A O 1
ATOM 569 N N . SER A 1 79 ? -3.940 14.778 -0.945 1.00 51.75 79 SER A N 1
ATOM 570 C CA . SER A 1 79 ? -4.074 14.070 0.325 1.00 51.75 79 SER A CA 1
ATOM 571 C C . SER A 1 79 ? -4.979 14.922 1.218 1.00 51.75 79 SER A C 1
ATOM 573 O O . SER A 1 79 ? -4.707 16.120 1.337 1.00 51.75 79 SER A O 1
ATOM 575 N N . PRO A 1 80 ? -6.063 14.389 1.816 1.00 43.84 80 PRO A N 1
ATOM 576 C CA . PRO A 1 80 ? -6.882 15.159 2.741 1.00 43.84 80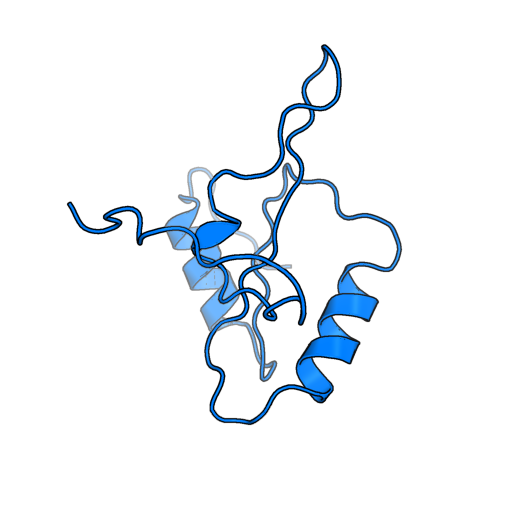 PRO A CA 1
ATOM 577 C C . PRO A 1 80 ? -5.990 15.567 3.913 1.00 43.84 80 PRO A C 1
ATOM 579 O O . PRO A 1 80 ? -5.711 14.789 4.827 1.00 43.84 80 PRO A O 1
ATOM 582 N N . ALA A 1 81 ? -5.458 16.784 3.825 1.00 45.66 81 ALA A N 1
ATOM 583 C CA . ALA A 1 81 ? -4.505 17.299 4.775 1.00 45.66 81 ALA A CA 1
ATOM 584 C C . ALA A 1 81 ? -5.161 17.279 6.153 1.00 45.66 81 ALA A C 1
ATOM 586 O O . ALA A 1 81 ? -6.266 17.794 6.340 1.00 45.66 81 ALA A O 1
ATOM 587 N N . ARG A 1 82 ? -4.459 16.733 7.150 1.00 44.34 82 ARG A N 1
ATOM 588 C CA . ARG A 1 82 ? -4.738 17.106 8.534 1.00 44.34 82 ARG A CA 1
ATOM 589 C C . ARG A 1 82 ? -4.572 18.621 8.592 1.00 44.34 82 ARG A C 1
ATOM 591 O O . ARG A 1 82 ? -3.442 19.098 8.500 1.00 44.34 82 ARG A O 1
ATOM 598 N N . ALA A 1 83 ? -5.680 19.353 8.697 1.00 39.97 83 ALA A N 1
ATOM 599 C CA . ALA A 1 83 ? -5.660 20.796 8.869 1.00 39.97 83 ALA A CA 1
ATOM 600 C C . ALA A 1 83 ? -4.729 21.117 10.045 1.00 39.97 83 ALA A C 1
ATOM 602 O O . ALA A 1 83 ? -4.991 20.736 11.188 1.00 39.97 83 ALA A O 1
ATOM 603 N N . ALA A 1 84 ? -3.593 21.754 9.760 1.00 43.41 84 ALA A N 1
ATOM 604 C CA . ALA A 1 84 ? -2.828 22.407 10.804 1.00 43.41 84 ALA A CA 1
ATOM 605 C C . ALA A 1 84 ? -3.739 23.502 11.381 1.00 43.41 84 ALA A C 1
ATOM 607 O O . ALA A 1 84 ? -4.351 24.228 10.596 1.00 43.41 84 ALA A O 1
ATOM 608 N N . PRO A 1 85 ? -3.860 23.647 12.712 1.00 41.81 85 PRO A N 1
ATOM 609 C CA . PRO A 1 85 ? -4.864 24.531 13.308 1.00 41.81 85 PRO A CA 1
ATOM 610 C C . PRO A 1 85 ? -4.700 26.020 12.939 1.00 41.81 85 PRO A C 1
ATOM 612 O O . PRO A 1 85 ? -5.584 26.815 13.238 1.00 41.81 85 PRO A O 1
ATOM 615 N N . ASN A 1 86 ? -3.604 26.412 12.271 1.00 47.03 86 ASN A N 1
ATOM 616 C CA . ASN A 1 86 ? -3.206 27.809 12.108 1.00 47.03 86 ASN A CA 1
ATOM 617 C C . ASN A 1 86 ? -2.687 28.136 10.688 1.00 47.03 86 ASN A C 1
ATOM 619 O O . ASN A 1 86 ? -1.593 28.682 10.543 1.00 47.03 86 ASN A O 1
ATOM 623 N N . SER A 1 87 ? -3.406 27.803 9.614 1.00 44.25 87 SER A N 1
ATOM 624 C CA . SER A 1 87 ? -3.037 28.271 8.263 1.00 44.25 87 SER A CA 1
ATOM 625 C C . SER A 1 87 ? -4.233 28.905 7.546 1.00 44.25 87 SER A C 1
ATOM 627 O O . SER A 1 87 ? -5.306 28.302 7.541 1.00 44.25 87 SER A O 1
ATOM 629 N N . PRO A 1 88 ? -4.091 30.117 6.966 1.00 41.09 88 PRO A N 1
ATOM 630 C CA . PRO A 1 88 ? -5.173 30.747 6.223 1.00 41.09 88 PRO A CA 1
ATOM 631 C C . PRO A 1 88 ? -5.492 29.923 4.972 1.00 41.09 88 PRO A C 1
ATOM 633 O O . PRO A 1 88 ? -4.592 29.496 4.250 1.00 41.09 88 PRO A O 1
ATOM 636 N N . SER A 1 89 ? -6.788 29.691 4.763 1.00 46.09 89 SER A N 1
ATOM 637 C CA . SER A 1 89 ? -7.361 28.882 3.684 1.00 46.09 89 SER A CA 1
ATOM 638 C C . SER A 1 89 ? -6.724 29.186 2.322 1.00 46.09 89 SER A C 1
ATOM 640 O O . SER A 1 89 ? -6.900 30.301 1.825 1.00 46.09 89 SER A O 1
ATOM 642 N N . PRO A 1 90 ? -6.060 28.224 1.654 1.00 46.69 90 PRO A N 1
ATOM 643 C CA . PRO A 1 90 ? -5.780 28.365 0.239 1.00 46.69 90 PRO A CA 1
ATOM 644 C C . PRO A 1 90 ? -7.068 28.091 -0.543 1.00 46.69 90 PRO A C 1
ATOM 646 O O . PRO A 1 90 ? -7.728 27.066 -0.373 1.00 46.69 90 PRO A O 1
ATOM 649 N N . THR A 1 91 ? -7.443 29.045 -1.387 1.00 54.03 91 THR A N 1
ATOM 650 C CA . THR A 1 91 ? -8.446 28.881 -2.442 1.00 54.03 91 THR A CA 1
ATOM 651 C C . THR A 1 91 ? -8.191 27.592 -3.220 1.00 54.03 91 THR A C 1
ATOM 653 O O . THR A 1 91 ? -7.058 27.330 -3.623 1.00 54.03 91 THR A O 1
ATOM 656 N N . ALA A 1 92 ? -9.248 26.802 -3.409 1.00 44.75 92 ALA A N 1
ATOM 657 C CA . ALA A 1 92 ? -9.212 25.502 -4.067 1.00 44.75 92 ALA A CA 1
ATOM 658 C C . ALA A 1 92 ? -8.492 25.565 -5.429 1.00 44.75 92 ALA A C 1
ATOM 660 O O . ALA A 1 92 ? -8.924 26.328 -6.297 1.00 44.75 92 ALA A O 1
ATOM 661 N N . PRO A 1 93 ? -7.436 24.767 -5.668 1.00 44.47 93 PRO A N 1
ATOM 662 C CA . PRO A 1 93 ? -6.987 24.518 -7.023 1.00 44.47 93 PRO A CA 1
ATOM 663 C C . PRO A 1 93 ? -7.893 23.460 -7.662 1.00 44.47 93 PRO A C 1
ATOM 665 O O . PRO A 1 93 ? -8.096 22.371 -7.126 1.00 44.47 93 PRO A O 1
ATOM 668 N N . THR A 1 94 ? -8.444 23.804 -8.823 1.00 53.84 94 THR A N 1
ATOM 669 C CA . THR A 1 94 ? -9.171 22.912 -9.726 1.00 53.84 94 THR A CA 1
ATOM 670 C C . THR A 1 94 ? -8.347 21.656 -10.011 1.00 53.84 94 THR A C 1
ATOM 672 O O . THR A 1 94 ? -7.397 21.692 -10.786 1.00 53.84 94 THR A O 1
ATOM 675 N N . CYS A 1 95 ? -8.724 20.536 -9.401 1.00 36.12 95 CYS A N 1
ATOM 676 C CA . CYS A 1 95 ? -8.295 19.199 -9.802 1.00 36.12 95 CYS A CA 1
ATOM 677 C C . CYS A 1 95 ? -9.524 18.424 -10.275 1.00 36.12 95 CYS A C 1
ATOM 679 O O . CYS A 1 95 ? -10.109 17.665 -9.514 1.00 36.12 95 CYS A O 1
ATOM 681 N N . CYS A 1 96 ? -9.935 18.697 -11.514 1.00 34.31 96 CYS A N 1
ATOM 682 C CA . CYS A 1 96 ? -10.709 17.814 -12.391 1.00 34.31 96 CYS A CA 1
ATOM 683 C C . CYS A 1 96 ? -10.730 18.450 -13.790 1.00 34.31 96 CYS A C 1
ATOM 685 O O . CYS A 1 96 ? -11.539 19.339 -14.058 1.00 34.31 96 CYS A O 1
ATOM 687 N N . ALA A 1 97 ? -9.818 18.006 -14.652 1.00 34.03 97 ALA A N 1
ATOM 688 C CA . ALA A 1 97 ? -9.980 17.961 -16.102 1.00 34.03 97 ALA A CA 1
ATOM 689 C C . ALA A 1 97 ? -9.129 16.802 -16.627 1.00 34.03 97 ALA A C 1
ATOM 691 O O . ALA A 1 97 ? -7.956 16.715 -16.195 1.00 34.03 97 ALA A O 1
#

Secondary structure (DSSP, 8-state):
-----TT--HHHHHHHHHHH--SSS-----TTPPPPTTHHHHHHHHHHHS-TT----PPP-EEEETTEEEEEPTTTTTS-----TT---PPPP----

Radius of gyration: 16.86 Å; chains: 1; bounding box: 37×46×35 Å

pLDDT: mean 78.2, std 19.38, range [34.03, 95.25]

Foldseek 3Di:
DDDDDPPQDPVNVVVVVVVPDDDPDDDDDDPPDDDPPCNVVVVVVVVVVDDPPDDDADDWDWDADPVGTDDTDPCVVVGPDPPPPDDPDDDDDDDDD